Protein AF-A0A651GB93-F1 (afdb_monomer_lite)

Structure (mmCIF, N/CA/C/O backbone):
data_AF-A0A651GB93-F1
#
_entry.id   AF-A0A651GB93-F1
#
loop_
_atom_site.group_PDB
_atom_site.id
_atom_site.type_symbol
_atom_site.label_atom_id
_atom_site.label_alt_id
_atom_site.label_comp_id
_atom_site.label_asym_id
_atom_site.label_entity_id
_atom_site.label_seq_id
_atom_site.pdbx_PDB_ins_code
_atom_site.Cartn_x
_atom_site.Cartn_y
_atom_site.Cartn_z
_atom_site.occupancy
_atom_site.B_iso_or_equiv
_atom_site.auth_seq_id
_atom_site.auth_comp_id
_atom_site.auth_asym_id
_atom_site.auth_atom_id
_atom_site.pdbx_PDB_model_num
ATOM 1 N N . MET A 1 1 ? -26.810 -2.803 -26.028 1.00 43.34 1 MET A N 1
ATOM 2 C CA . MET A 1 1 ? -26.491 -3.834 -25.024 1.00 43.34 1 MET A CA 1
ATOM 3 C C . MET A 1 1 ? -25.099 -4.326 -25.364 1.00 43.34 1 MET A C 1
ATOM 5 O O . MET A 1 1 ? -24.964 -5.131 -26.272 1.00 43.34 1 MET A O 1
ATOM 9 N N . THR A 1 2 ? -24.075 -3.739 -24.748 1.00 44.59 2 THR A N 1
ATOM 10 C CA . THR A 1 2 ? -22.697 -4.220 -24.887 1.00 44.59 2 THR A CA 1
ATOM 11 C C . THR A 1 2 ? -22.228 -4.509 -23.477 1.00 44.59 2 THR A C 1
ATOM 13 O O . THR A 1 2 ? -21.978 -3.597 -22.690 1.00 44.59 2 THR A O 1
ATOM 16 N N . ASP A 1 3 ? -22.287 -5.795 -23.164 1.00 44.78 3 ASP A N 1
ATOM 17 C CA . ASP A 1 3 ? -21.726 -6.442 -21.992 1.00 44.78 3 ASP A CA 1
ATOM 18 C C . ASP A 1 3 ? -20.276 -5.961 -21.820 1.00 44.78 3 ASP A C 1
ATOM 20 O O . ASP A 1 3 ? -19.444 -6.141 -22.708 1.00 44.78 3 ASP A O 1
ATOM 24 N N . ARG A 1 4 ? -19.992 -5.221 -20.741 1.00 52.59 4 ARG A N 1
ATOM 25 C CA . ARG A 1 4 ? -18.614 -4.897 -20.365 1.00 52.59 4 ARG A CA 1
ATOM 26 C C . ARG A 1 4 ? -18.057 -6.153 -19.713 1.00 52.59 4 ARG A C 1
ATOM 28 O O . ARG A 1 4 ? -18.261 -6.349 -18.519 1.00 52.59 4 ARG A O 1
ATOM 35 N N . GLU A 1 5 ? -17.386 -6.981 -20.505 1.00 52.97 5 GLU A N 1
ATOM 36 C CA . GLU A 1 5 ? -16.591 -8.107 -20.014 1.00 52.97 5 GLU A CA 1
ATOM 37 C C . GLU A 1 5 ? -15.771 -7.647 -18.790 1.00 52.97 5 GLU A C 1
ATOM 39 O O . GLU A 1 5 ? -15.114 -6.597 -18.866 1.00 52.97 5 GLU A O 1
ATOM 44 N N . PRO A 1 6 ? -15.813 -8.350 -17.641 1.00 57.00 6 PRO A N 1
ATOM 45 C CA . PRO A 1 6 ? -15.036 -7.961 -16.474 1.00 57.00 6 PRO A CA 1
ATOM 46 C C . PRO A 1 6 ? -13.557 -7.995 -16.862 1.00 57.00 6 PRO A C 1
ATOM 48 O O . PRO A 1 6 ? -12.982 -9.049 -17.137 1.00 57.00 6 PRO A O 1
ATOM 51 N N . ALA A 1 7 ? -12.964 -6.804 -16.957 1.00 56.72 7 ALA A N 1
ATOM 52 C CA . ALA A 1 7 ? -11.629 -6.604 -17.485 1.00 56.72 7 ALA A CA 1
ATOM 53 C C . ALA A 1 7 ? -10.630 -7.483 -16.729 1.00 56.72 7 ALA A C 1
ATOM 55 O O . ALA A 1 7 ? -10.338 -7.255 -15.555 1.00 56.72 7 ALA A O 1
ATOM 56 N N . THR A 1 8 ? -10.069 -8.474 -17.419 1.00 55.91 8 THR A N 1
ATOM 57 C CA . THR A 1 8 ? -8.992 -9.339 -16.926 1.00 55.91 8 THR A CA 1
ATOM 58 C C . THR A 1 8 ? -7.672 -8.559 -16.878 1.00 55.91 8 THR A C 1
ATOM 60 O O . THR A 1 8 ? -6.674 -8.937 -17.492 1.00 55.91 8 THR A O 1
ATOM 63 N N . ARG A 1 9 ? -7.645 -7.414 -16.189 1.00 60.97 9 ARG A N 1
ATOM 64 C CA . ARG A 1 9 ? -6.419 -6.651 -15.965 1.00 60.97 9 ARG A CA 1
ATOM 65 C C . ARG A 1 9 ? -5.626 -7.369 -14.877 1.00 60.97 9 ARG A C 1
ATOM 67 O O . ARG A 1 9 ? -5.913 -7.226 -13.694 1.00 60.97 9 ARG A O 1
ATOM 74 N N . ARG A 1 10 ? -4.639 -8.169 -15.287 1.00 68.75 10 ARG A N 1
ATOM 75 C CA . ARG A 1 10 ? -3.651 -8.729 -14.358 1.00 68.75 10 ARG A CA 1
ATOM 76 C C . ARG A 1 10 ? -2.750 -7.599 -13.877 1.00 68.75 10 ARG A C 1
ATOM 78 O O . ARG A 1 10 ? -2.055 -6.990 -14.685 1.00 68.75 10 ARG A O 1
ATOM 85 N N . SER A 1 11 ? -2.768 -7.355 -12.576 1.00 75.94 11 SER A N 1
ATOM 86 C CA . SER A 1 11 ? -1.874 -6.418 -11.901 1.00 75.94 11 SER A CA 1
ATOM 87 C C . SER A 1 11 ? -1.005 -7.201 -10.921 1.00 75.94 11 SER A C 1
ATOM 89 O O . SER A 1 11 ? -1.517 -8.049 -10.190 1.00 75.94 11 SER A O 1
ATOM 91 N N . THR A 1 12 ? 0.299 -6.933 -10.905 1.00 90.31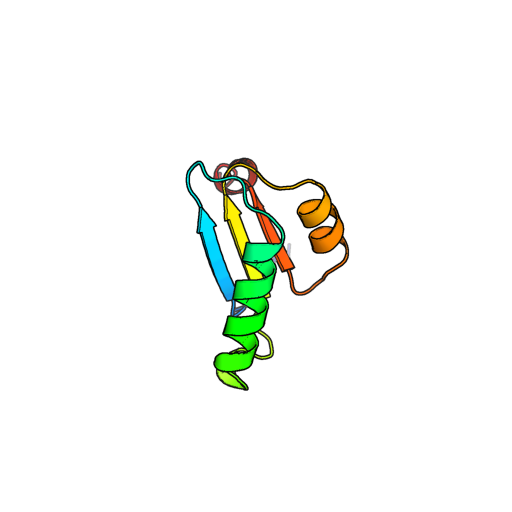 12 THR A N 1
ATOM 92 C CA . THR A 1 12 ? 1.218 -7.493 -9.904 1.00 90.31 12 THR A CA 1
ATOM 93 C C . THR A 1 12 ? 1.170 -6.627 -8.649 1.00 90.31 12 THR A C 1
ATOM 95 O O . THR A 1 12 ? 1.188 -5.399 -8.744 1.00 90.31 12 THR A O 1
ATOM 98 N N . ALA A 1 13 ? 1.133 -7.251 -7.475 1.00 94.00 13 ALA A N 1
ATOM 99 C CA . ALA A 1 13 ? 1.175 -6.551 -6.198 1.00 94.00 13 ALA A CA 1
ATOM 100 C C . ALA A 1 13 ? 2.130 -7.244 -5.220 1.00 94.00 13 ALA A C 1
ATOM 102 O O . ALA A 1 13 ? 2.297 -8.464 -5.261 1.00 94.00 13 ALA A O 1
ATOM 103 N N . ILE A 1 14 ? 2.735 -6.454 -4.336 1.00 95.75 14 ILE A N 1
ATOM 104 C CA . ILE A 1 14 ? 3.434 -6.920 -3.138 1.00 95.75 14 ILE A CA 1
ATOM 105 C C . ILE A 1 14 ? 2.570 -6.493 -1.959 1.00 95.75 14 ILE A C 1
ATOM 107 O O . ILE A 1 14 ? 2.281 -5.306 -1.811 1.00 95.75 14 ILE A O 1
ATOM 111 N N . GLY A 1 15 ? 2.136 -7.458 -1.153 1.00 95.06 15 GLY A N 1
ATOM 112 C CA . GLY A 1 15 ? 1.192 -7.211 -0.072 1.00 95.06 15 GLY A CA 1
ATOM 113 C C . GLY A 1 15 ? 1.730 -7.561 1.306 1.00 95.06 15 GLY A C 1
ATOM 114 O O . GLY A 1 15 ? 2.459 -8.540 1.459 1.00 95.06 15 GLY A O 1
ATOM 115 N N . GLU A 1 16 ? 1.316 -6.792 2.311 1.00 95.25 16 GLU A N 1
ATOM 116 C CA . GLU A 1 16 ? 1.417 -7.157 3.725 1.00 95.25 16 GLU A CA 1
ATOM 117 C C . GLU A 1 16 ? 0.010 -7.179 4.336 1.00 95.25 16 GLU A C 1
ATOM 119 O O . GLU A 1 16 ? -0.729 -6.199 4.245 1.00 95.25 16 GLU A O 1
ATOM 124 N N . ALA A 1 17 ? -0.348 -8.305 4.960 1.00 94.44 17 ALA A N 1
ATOM 125 C CA . ALA A 1 17 ? -1.638 -8.506 5.614 1.00 94.44 17 ALA A CA 1
ATOM 126 C C . ALA A 1 17 ? -1.468 -8.644 7.130 1.00 94.44 17 ALA A C 1
ATOM 128 O O . ALA A 1 17 ? -0.545 -9.323 7.600 1.00 94.44 17 ALA A O 1
ATOM 129 N N . LYS A 1 18 ? -2.360 -8.020 7.906 1.00 92.69 18 LYS A N 1
ATOM 130 C CA . LYS A 1 18 ? -2.338 -8.050 9.373 1.00 92.69 18 LYS A CA 1
ATOM 131 C C . LYS A 1 18 ? -3.708 -8.319 9.973 1.00 92.69 18 LYS A C 1
ATOM 133 O O . LYS A 1 18 ? -4.654 -7.562 9.784 1.00 92.69 18 LYS A O 1
ATOM 138 N N . ALA A 1 19 ? -3.762 -9.345 10.818 1.00 88.31 19 ALA A N 1
ATOM 139 C CA . ALA A 1 19 ? -4.905 -9.626 11.673 1.00 88.31 19 ALA A CA 1
ATOM 140 C C . ALA A 1 19 ? -4.663 -9.040 13.073 1.00 88.31 19 ALA A C 1
ATOM 142 O O . ALA A 1 19 ? -3.772 -9.487 13.793 1.00 88.31 19 ALA A O 1
ATOM 143 N N . GLY A 1 20 ? -5.446 -8.027 13.453 1.00 86.88 20 GLY A N 1
ATOM 144 C CA . GLY A 1 20 ? -5.455 -7.477 14.816 1.00 86.88 20 GLY A CA 1
ATOM 145 C C . GLY A 1 20 ? -4.276 -6.570 15.192 1.00 86.88 20 GLY A C 1
ATOM 146 O O . GLY A 1 20 ? -4.241 -6.063 16.310 1.00 86.88 20 GLY A O 1
ATOM 147 N N . GLU A 1 21 ? -3.331 -6.325 14.281 1.00 92.06 21 GLU A N 1
ATOM 148 C CA . GLU A 1 21 ? -2.279 -5.315 14.446 1.00 92.06 21 GLU A CA 1
ATOM 149 C C . GLU A 1 21 ? -2.690 -4.026 13.724 1.00 92.06 21 GLU A C 1
ATOM 151 O O . GLU A 1 21 ? -3.195 -4.068 12.601 1.00 92.06 21 GLU A O 1
ATOM 156 N N . ARG A 1 22 ? -2.440 -2.869 14.348 1.00 95.06 22 ARG A N 1
ATOM 157 C CA . ARG A 1 22 ? -2.580 -1.580 13.666 1.00 95.06 22 ARG A CA 1
ATOM 158 C C . ARG A 1 22 ? -1.478 -1.431 12.620 1.00 95.06 22 ARG A C 1
ATOM 160 O O . ARG A 1 22 ? -0.300 -1.374 12.969 1.00 95.06 22 ARG A O 1
ATOM 167 N N . ILE A 1 23 ? -1.868 -1.304 11.357 1.00 96.50 23 ILE A N 1
ATOM 168 C CA . ILE A 1 23 ? -0.955 -1.068 10.241 1.00 96.50 23 ILE A CA 1
ATOM 169 C C . ILE A 1 23 ? -0.544 0.405 10.243 1.00 96.50 23 ILE A C 1
ATOM 171 O O . ILE A 1 23 ? -1.372 1.310 10.176 1.00 96.50 23 ILE A O 1
ATOM 175 N N . VAL A 1 24 ? 0.759 0.642 10.327 1.00 96.94 24 VAL A N 1
ATOM 176 C CA . VAL A 1 24 ? 1.386 1.972 10.354 1.00 96.94 24 VAL A CA 1
ATOM 177 C C . VAL A 1 24 ? 2.365 2.171 9.188 1.00 96.94 24 VAL A C 1
ATOM 179 O O . VAL A 1 24 ? 2.679 1.231 8.458 1.00 96.94 24 VAL A O 1
ATOM 182 N N . ARG A 1 25 ? 2.916 3.382 9.041 1.00 96.75 25 ARG A N 1
ATOM 183 C CA . ARG A 1 25 ? 3.848 3.754 7.956 1.00 96.75 25 ARG A CA 1
ATOM 184 C C . ARG A 1 25 ? 5.007 2.772 7.732 1.00 96.75 25 ARG A C 1
ATOM 186 O O . ARG A 1 25 ? 5.309 2.441 6.594 1.00 96.75 25 ARG A O 1
ATOM 193 N N . ARG A 1 26 ? 5.573 2.203 8.803 1.00 97.38 26 ARG A N 1
ATOM 194 C CA . ARG A 1 26 ? 6.673 1.218 8.712 1.00 97.38 26 ARG A CA 1
ATOM 195 C C . ARG A 1 26 ? 6.352 -0.001 7.835 1.00 97.38 26 ARG A C 1
ATOM 197 O O . ARG A 1 26 ? 7.265 -0.639 7.329 1.00 97.38 26 ARG A O 1
ATOM 204 N N . HIS A 1 27 ? 5.078 -0.382 7.724 1.00 97.56 27 HIS A N 1
ATOM 205 C CA . HIS A 1 27 ? 4.663 -1.521 6.904 1.00 97.56 27 HIS A CA 1
ATOM 206 C C . HIS A 1 27 ? 4.704 -1.148 5.419 1.00 97.56 27 HIS A C 1
ATOM 208 O O . HIS A 1 27 ? 5.172 -1.932 4.602 1.00 97.56 27 HIS A O 1
ATOM 214 N N . LEU A 1 28 ? 4.331 0.091 5.078 1.00 96.94 28 LEU A N 1
ATOM 215 C CA . LEU A 1 28 ? 4.522 0.626 3.732 1.00 96.94 28 LEU A CA 1
ATOM 216 C C . LEU A 1 28 ? 6.012 0.701 3.367 1.00 96.94 28 LEU A C 1
ATOM 218 O O . LEU A 1 28 ? 6.389 0.272 2.279 1.00 96.94 28 LEU A O 1
ATOM 222 N N . ASP A 1 29 ? 6.863 1.166 4.286 1.00 97.94 29 ASP A N 1
ATOM 223 C CA . ASP A 1 29 ? 8.314 1.245 4.058 1.00 97.94 29 ASP A CA 1
ATOM 224 C C . ASP A 1 29 ? 8.919 -0.131 3.732 1.00 97.94 29 ASP A C 1
ATOM 226 O O . ASP A 1 29 ? 9.723 -0.256 2.809 1.00 97.94 29 ASP A O 1
ATOM 230 N N . ARG A 1 30 ? 8.474 -1.192 4.421 1.00 97.81 30 ARG A N 1
ATOM 231 C CA . ARG A 1 30 ? 8.892 -2.576 4.133 1.00 97.81 30 ARG A CA 1
ATOM 232 C C . ARG A 1 30 ? 8.484 -3.036 2.740 1.00 97.81 30 ARG A C 1
ATOM 234 O O . ARG A 1 30 ? 9.264 -3.708 2.072 1.00 97.81 30 ARG A O 1
ATOM 241 N N . LEU A 1 31 ? 7.281 -2.683 2.291 1.00 97.56 31 LEU A N 1
ATOM 242 C CA . LEU A 1 31 ? 6.820 -3.021 0.944 1.00 97.56 31 LEU A CA 1
ATOM 243 C C . LEU A 1 31 ? 7.606 -2.263 -0.131 1.00 97.56 31 LEU A C 1
ATOM 245 O O . LEU A 1 31 ? 7.959 -2.846 -1.157 1.00 97.56 31 LEU A O 1
ATOM 249 N N . VAL A 1 32 ? 7.934 -0.992 0.118 1.00 97.62 32 VAL A N 1
ATOM 250 C CA . VAL A 1 32 ? 8.815 -0.200 -0.752 1.00 97.62 32 VAL A CA 1
ATOM 251 C C . VAL A 1 32 ? 10.196 -0.850 -0.839 1.00 97.62 32 VAL A C 1
ATOM 253 O O . VAL A 1 32 ? 10.702 -1.071 -1.939 1.00 97.62 32 VAL A O 1
ATOM 256 N N . GLU A 1 33 ? 10.785 -1.216 0.299 1.00 97.94 33 GLU A N 1
ATOM 257 C CA . GLU A 1 33 ? 12.080 -1.894 0.348 1.00 97.94 33 GLU A CA 1
ATOM 258 C C . GLU A 1 33 ? 12.046 -3.236 -0.397 1.00 97.94 33 GLU A C 1
ATOM 260 O O . GLU A 1 33 ? 12.894 -3.488 -1.254 1.00 97.94 33 GLU A O 1
ATOM 265 N N . ALA A 1 34 ? 11.033 -4.067 -0.146 1.00 97.25 34 ALA A N 1
ATOM 266 C CA . ALA A 1 34 ? 10.852 -5.340 -0.836 1.00 97.25 34 ALA A CA 1
ATOM 267 C C . ALA A 1 34 ? 10.738 -5.148 -2.357 1.00 97.25 34 ALA A C 1
ATOM 269 O O . ALA A 1 34 ? 11.360 -5.887 -3.123 1.00 97.25 34 ALA A O 1
ATOM 270 N N . ARG A 1 35 ? 10.007 -4.121 -2.811 1.00 97.12 35 ARG A N 1
ATOM 271 C CA . ARG A 1 35 ? 9.909 -3.771 -4.233 1.00 97.12 35 ARG A CA 1
ATOM 272 C C . ARG A 1 35 ? 11.273 -3.431 -4.827 1.00 97.12 35 ARG A C 1
ATOM 274 O O . ARG A 1 35 ? 11.606 -3.925 -5.903 1.00 97.12 35 ARG A O 1
ATOM 281 N N . HIS A 1 36 ? 12.076 -2.635 -4.122 1.00 97.19 36 HIS A N 1
ATOM 282 C CA . HIS A 1 36 ? 13.435 -2.305 -4.549 1.00 97.19 36 HIS A CA 1
ATOM 283 C C . HIS A 1 36 ? 14.340 -3.540 -4.617 1.00 97.19 36 HIS A C 1
ATOM 285 O O . HIS A 1 36 ? 15.058 -3.707 -5.602 1.00 97.19 36 HIS A O 1
ATOM 291 N N . GLN A 1 37 ? 14.276 -4.427 -3.621 1.00 97.62 37 GLN A N 1
ATOM 292 C CA . GLN A 1 37 ? 15.080 -5.653 -3.581 1.00 97.62 37 GLN A CA 1
ATOM 293 C C . GLN A 1 37 ? 14.698 -6.650 -4.688 1.00 97.62 37 GLN A C 1
ATOM 295 O O .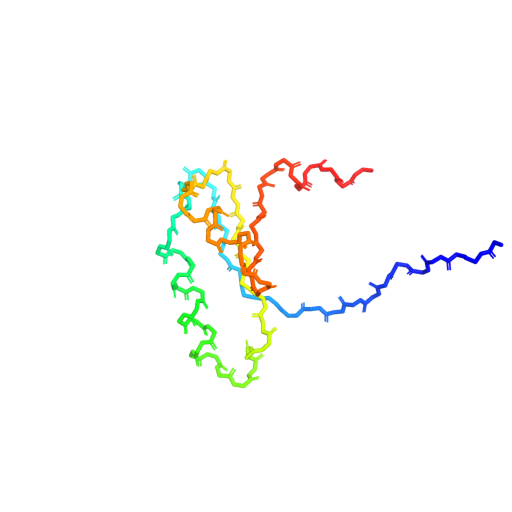 GLN A 1 37 ? 15.565 -7.321 -5.246 1.00 97.62 37 GLN A O 1
ATOM 300 N N . LEU A 1 38 ? 13.413 -6.730 -5.047 1.00 95.62 38 LEU A N 1
ATOM 301 C CA . LEU A 1 38 ? 12.923 -7.559 -6.154 1.00 95.62 38 LEU A CA 1
ATOM 302 C C . LEU A 1 38 ? 13.286 -6.992 -7.538 1.00 95.62 38 LEU A C 1
ATOM 304 O O . LEU A 1 38 ? 13.271 -7.722 -8.537 1.00 95.62 38 LEU A O 1
ATOM 308 N N . GLY A 1 39 ? 13.632 -5.705 -7.603 1.00 94.00 39 GLY A N 1
ATOM 309 C CA . GLY A 1 39 ? 14.164 -5.057 -8.793 1.00 94.00 39 GLY A CA 1
ATOM 310 C C . GLY A 1 39 ? 13.183 -5.078 -9.976 1.00 94.00 39 GLY A C 1
ATOM 311 O O . GLY A 1 39 ? 11.980 -4.880 -9.787 1.00 94.00 39 GLY A O 1
ATOM 312 N N . PRO A 1 40 ? 13.652 -5.335 -11.214 1.00 93.88 40 PRO A N 1
ATOM 313 C CA . PRO A 1 40 ? 12.827 -5.226 -12.422 1.00 93.88 40 PRO A CA 1
ATOM 314 C C . PRO A 1 40 ? 11.546 -6.067 -12.411 1.00 93.88 40 PRO A C 1
ATOM 316 O O . PRO A 1 40 ? 10.582 -5.726 -13.085 1.00 93.88 40 PRO A O 1
ATOM 319 N N . ARG A 1 41 ? 11.512 -7.157 -11.634 1.00 90.00 41 ARG A N 1
ATOM 320 C CA . ARG A 1 41 ? 10.338 -8.038 -11.531 1.00 90.00 41 ARG A CA 1
ATOM 321 C C . ARG A 1 41 ? 9.159 -7.396 -10.807 1.00 90.00 41 ARG A C 1
ATOM 323 O O . ARG A 1 41 ? 8.039 -7.874 -10.954 1.00 90.00 41 ARG A O 1
ATOM 330 N N . ALA A 1 42 ? 9.413 -6.361 -10.014 1.00 93.31 42 ALA A N 1
ATOM 331 C CA . ALA A 1 42 ? 8.412 -5.731 -9.169 1.00 93.31 42 ALA A CA 1
ATOM 332 C C . ALA A 1 42 ? 8.340 -4.211 -9.334 1.00 93.31 42 ALA A C 1
ATOM 334 O O . ALA A 1 42 ? 7.605 -3.568 -8.596 1.00 93.31 42 ALA A O 1
ATOM 335 N N . VAL A 1 43 ? 9.066 -3.618 -10.286 1.00 93.19 43 VAL A N 1
ATOM 336 C CA . VAL A 1 43 ? 9.117 -2.155 -10.450 1.00 93.19 43 VAL A CA 1
ATOM 337 C C . VAL A 1 43 ? 7.732 -1.525 -10.656 1.00 93.19 43 VAL A C 1
ATOM 339 O O . VAL A 1 43 ? 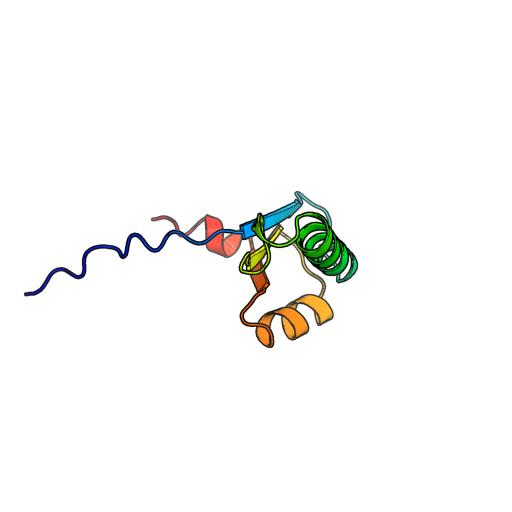7.477 -0.443 -10.141 1.00 93.19 43 VAL A O 1
ATOM 342 N N . GLU A 1 44 ? 6.818 -2.239 -11.318 1.00 92.75 44 GLU A N 1
ATOM 343 C CA . GLU A 1 44 ? 5.424 -1.820 -11.534 1.00 92.75 44 GLU A CA 1
ATOM 344 C C . GLU A 1 44 ? 4.440 -2.436 -10.524 1.00 92.75 44 GLU A C 1
ATOM 346 O O . GLU A 1 44 ? 3.225 -2.310 -10.675 1.00 92.75 44 GLU A O 1
ATOM 351 N N . ALA A 1 45 ? 4.935 -3.146 -9.505 1.00 95.44 45 ALA A N 1
ATOM 352 C CA . ALA A 1 45 ? 4.068 -3.776 -8.523 1.00 95.44 45 ALA A CA 1
ATOM 353 C C . ALA A 1 45 ? 3.412 -2.722 -7.623 1.00 95.44 45 ALA A C 1
ATOM 355 O O . ALA A 1 45 ? 4.089 -1.853 -7.055 1.00 95.44 45 ALA A O 1
ATOM 356 N N . ARG A 1 46 ? 2.092 -2.850 -7.454 1.00 95.81 46 ARG A N 1
ATOM 357 C CA . ARG A 1 46 ? 1.338 -2.087 -6.452 1.00 95.81 46 ARG A CA 1
ATOM 358 C C . ARG A 1 46 ? 1.695 -2.570 -5.050 1.00 95.81 46 ARG A C 1
ATOM 360 O O . ARG A 1 46 ? 2.008 -3.745 -4.854 1.00 95.81 46 ARG A O 1
ATOM 367 N N . LEU A 1 47 ? 1.632 -1.672 -4.080 1.00 97.12 47 LEU A N 1
ATOM 368 C CA . LEU A 1 47 ? 1.885 -1.959 -2.674 1.00 97.12 47 LEU A CA 1
ATOM 369 C C . LEU A 1 47 ? 0.540 -2.097 -1.962 1.00 97.12 47 LEU A C 1
ATOM 371 O O . LEU A 1 47 ? -0.213 -1.132 -1.875 1.00 97.12 47 LEU A O 1
ATOM 375 N N . LEU A 1 48 ? 0.230 -3.299 -1.486 1.00 96.06 48 LEU A N 1
ATOM 376 C CA . LEU A 1 48 ? -1.058 -3.621 -0.877 1.00 96.06 48 LEU A CA 1
ATOM 377 C C . LEU A 1 48 ? -0.913 -3.739 0.645 1.00 96.06 48 LEU A C 1
ATOM 379 O O . LEU A 1 48 ? -0.107 -4.528 1.135 1.00 96.06 48 LEU A O 1
ATOM 383 N N . LEU A 1 49 ? -1.719 -2.997 1.396 1.00 95.81 49 LEU A N 1
ATOM 384 C CA . LEU A 1 49 ? -1.826 -3.138 2.847 1.00 95.81 49 LEU A CA 1
ATOM 385 C C . LEU A 1 49 ? -3.229 -3.610 3.204 1.00 95.81 49 LEU A C 1
ATOM 387 O O . LEU A 1 49 ? -4.198 -2.894 2.963 1.00 95.81 49 LEU A O 1
ATOM 391 N N . ASP A 1 50 ? -3.318 -4.801 3.788 1.00 94.56 50 ASP A N 1
ATOM 392 C CA . ASP A 1 50 ? -4.583 -5.448 4.132 1.00 94.56 50 ASP A CA 1
ATOM 393 C C . ASP A 1 50 ? -4.724 -5.634 5.646 1.00 94.56 50 ASP A C 1
ATOM 395 O O . ASP A 1 50 ? -3.847 -6.207 6.298 1.00 94.56 50 ASP A O 1
ATOM 399 N N . GLY A 1 51 ? -5.818 -5.144 6.231 1.00 93.31 51 GLY A N 1
ATOM 400 C CA . GLY A 1 51 ? -6.048 -5.304 7.664 1.00 93.31 51 GLY A CA 1
ATOM 401 C C . GLY A 1 51 ? -7.288 -4.609 8.213 1.00 93.31 51 GLY A C 1
ATOM 402 O O . GLY A 1 51 ? -8.107 -4.042 7.496 1.00 93.31 51 GLY A O 1
ATOM 403 N N . SER A 1 52 ? -7.440 -4.668 9.536 1.00 91.62 52 SER A N 1
ATOM 404 C CA . SER A 1 52 ? -8.625 -4.159 10.241 1.00 91.62 52 SER A CA 1
ATOM 405 C C . SER A 1 52 ? -8.454 -2.770 10.860 1.00 91.62 52 SER A C 1
ATOM 407 O O . SER A 1 52 ? -9.432 -2.160 11.284 1.00 91.62 52 SER A O 1
ATOM 409 N N . SER A 1 53 ? -7.222 -2.267 10.963 1.00 93.81 53 SER A N 1
ATOM 410 C CA . SER A 1 53 ? -6.913 -1.008 11.642 1.00 93.81 53 SER A CA 1
ATOM 411 C C . SER A 1 53 ? -5.685 -0.350 11.028 1.00 93.81 53 SER A C 1
ATOM 413 O O . SER A 1 53 ? -4.654 -1.001 10.853 1.00 93.81 53 SER A O 1
ATOM 415 N N . PHE A 1 54 ? -5.778 0.951 10.750 1.00 94.69 54 PHE A N 1
ATOM 416 C CA . PHE A 1 54 ? -4.727 1.724 10.093 1.00 94.69 54 PHE A CA 1
ATOM 417 C C . PHE A 1 54 ? -4.355 2.969 10.896 1.00 94.69 54 PHE A C 1
ATOM 419 O O . PHE A 1 54 ? -5.139 3.519 11.676 1.00 94.69 54 PHE A O 1
ATOM 426 N N . ASP A 1 55 ? -3.122 3.426 10.726 1.00 95.69 55 ASP A N 1
ATOM 427 C CA . ASP A 1 55 ? -2.748 4.769 11.130 1.00 95.69 55 ASP A CA 1
ATOM 428 C C . ASP A 1 55 ? -3.349 5.828 10.197 1.00 95.69 55 ASP A C 1
ATOM 430 O O . ASP A 1 55 ? -3.361 5.652 8.983 1.00 95.69 55 ASP A O 1
ATOM 434 N N . GLN A 1 56 ? -3.841 6.938 10.753 1.00 93.69 56 GLN A N 1
ATOM 435 C CA . GLN A 1 56 ? -4.504 7.968 9.952 1.00 93.69 56 GLN A CA 1
ATOM 436 C C . GLN A 1 56 ? -3.524 8.664 9.000 1.00 93.69 56 GLN A C 1
ATOM 438 O O . GLN A 1 56 ? -3.896 8.967 7.870 1.00 93.69 56 GLN A O 1
ATOM 443 N N . GLY A 1 57 ? -2.271 8.871 9.422 1.00 94.19 57 GLY A N 1
ATOM 444 C CA . GLY A 1 57 ? -1.242 9.446 8.558 1.00 94.19 57 GLY A CA 1
ATOM 445 C C . GLY A 1 57 ? -0.942 8.545 7.363 1.00 94.19 57 GLY A C 1
ATOM 446 O O . GLY A 1 57 ? -0.824 9.033 6.245 1.00 94.19 57 GLY A O 1
ATOM 447 N N . LEU A 1 58 ? -0.918 7.226 7.583 1.00 95.12 58 LEU A N 1
ATOM 448 C CA . LEU A 1 58 ? -0.778 6.237 6.512 1.00 95.12 58 LEU A CA 1
ATOM 449 C C . LEU A 1 58 ? -1.969 6.261 5.541 1.00 95.12 58 LEU A C 1
ATOM 451 O O . LEU A 1 58 ? -1.762 6.147 4.339 1.00 95.12 58 LEU A O 1
ATOM 455 N N . VAL A 1 59 ? -3.204 6.397 6.036 1.00 93.81 59 VAL A N 1
ATOM 456 C CA . VAL A 1 59 ? -4.396 6.464 5.170 1.00 93.81 59 VAL A CA 1
ATOM 457 C C . VAL A 1 59 ? -4.352 7.694 4.265 1.00 93.81 59 VAL A C 1
ATOM 459 O O . VAL A 1 59 ? -4.624 7.575 3.074 1.00 93.81 59 VAL A O 1
ATOM 462 N N . VAL A 1 60 ? -3.981 8.853 4.816 1.00 93.81 60 VAL A N 1
ATOM 463 C CA . VAL A 1 60 ? -3.825 10.089 4.035 1.00 93.81 60 VAL A CA 1
ATOM 464 C C . VAL A 1 60 ? -2.713 9.926 2.997 1.00 93.81 60 VAL A C 1
ATOM 466 O O . VAL A 1 60 ? -2.952 10.157 1.820 1.00 93.81 60 VAL A O 1
ATOM 469 N N . GLU A 1 61 ? -1.540 9.429 3.403 1.00 93.56 61 GLU A N 1
ATOM 470 C CA . GLU A 1 61 ? -0.418 9.176 2.487 1.00 93.56 61 GLU A CA 1
ATOM 471 C C . GLU A 1 61 ? -0.787 8.194 1.363 1.00 93.56 61 GLU A C 1
ATOM 473 O O . GLU A 1 61 ? -0.411 8.397 0.211 1.00 93.56 61 GLU A O 1
ATOM 478 N N . GLY A 1 62 ? -1.528 7.129 1.680 1.00 92.56 62 GLY A N 1
ATOM 479 C CA . GLY A 1 62 ? -1.975 6.142 0.700 1.00 92.56 62 GLY A CA 1
ATOM 480 C C . GLY A 1 62 ? -2.997 6.696 -0.294 1.00 92.56 62 GLY A C 1
ATOM 481 O O . GLY A 1 62 ? -2.995 6.278 -1.446 1.00 92.56 62 GLY A O 1
ATOM 482 N N . ALA A 1 63 ? -3.840 7.648 0.117 1.00 90.88 63 ALA A N 1
ATOM 483 C CA . ALA A 1 63 ? -4.809 8.288 -0.772 1.00 90.88 63 ALA A CA 1
ATOM 484 C C . ALA A 1 63 ? -4.142 9.174 -1.839 1.00 90.88 63 ALA A C 1
ATOM 486 O O . ALA A 1 63 ? -4.675 9.305 -2.938 1.00 90.88 63 ALA A O 1
ATOM 487 N N . ASP A 1 64 ? -2.966 9.730 -1.535 1.00 93.94 64 ASP A N 1
ATOM 488 C CA . ASP A 1 64 ? -2.177 10.558 -2.453 1.00 93.94 64 ASP A CA 1
ATOM 489 C C . ASP A 1 64 ? -1.257 9.735 -3.385 1.00 93.94 64 ASP A C 1
ATOM 491 O O . ASP A 1 64 ? -0.509 10.307 -4.182 1.00 93.94 64 ASP A O 1
ATOM 495 N N . ARG A 1 65 ? -1.272 8.393 -3.298 1.00 94.00 65 ARG A N 1
ATOM 496 C CA . ARG A 1 65 ? -0.359 7.502 -4.034 1.00 94.00 65 ARG A CA 1
ATOM 497 C C . ARG A 1 65 ? -1.083 6.472 -4.898 1.00 94.00 65 ARG A C 1
ATOM 499 O O . ARG A 1 65 ? -1.659 5.513 -4.399 1.00 94.00 65 ARG A O 1
ATOM 506 N N . ASP A 1 66 ? -0.910 6.571 -6.215 1.00 93.00 66 ASP A N 1
ATOM 507 C CA . ASP A 1 66 ? -1.513 5.638 -7.186 1.00 93.00 66 ASP A CA 1
ATOM 508 C C . ASP A 1 66 ? -0.958 4.199 -7.115 1.00 93.00 66 ASP A C 1
ATOM 510 O O . ASP A 1 66 ? -1.597 3.235 -7.571 1.00 93.00 66 ASP A O 1
ATOM 514 N N . ASP A 1 67 ? 0.251 4.053 -6.563 1.00 94.25 67 ASP A N 1
ATOM 515 C CA . ASP A 1 67 ? 0.959 2.784 -6.415 1.00 94.25 67 ASP A CA 1
ATOM 516 C C . ASP A 1 67 ? 0.668 2.065 -5.090 1.00 94.25 67 ASP A C 1
ATOM 518 O O . ASP A 1 67 ? 1.192 0.970 -4.883 1.00 94.25 67 ASP A O 1
ATOM 522 N N . VAL A 1 68 ? -0.166 2.643 -4.220 1.00 95.56 68 VAL A N 1
ATOM 523 C CA . VAL A 1 68 ? -0.547 2.082 -2.918 1.00 95.56 68 VAL A CA 1
ATOM 524 C C . VAL A 1 68 ? -2.035 1.752 -2.904 1.00 95.56 68 VAL A C 1
ATOM 526 O O . VAL A 1 68 ? -2.869 2.491 -3.415 1.00 95.56 68 VAL A O 1
ATOM 529 N N . GLU A 1 69 ? -2.383 0.622 -2.300 1.00 94.44 69 GLU A N 1
ATOM 530 C CA . GLU A 1 69 ? -3.762 0.206 -2.102 1.00 94.44 69 GLU A CA 1
ATOM 531 C C . GLU A 1 69 ? -3.964 -0.256 -0.657 1.00 94.44 69 GLU A C 1
ATOM 533 O O . GLU A 1 69 ? -3.322 -1.195 -0.187 1.00 94.44 69 GLU A O 1
ATOM 538 N N . ILE A 1 70 ? -4.856 0.436 0.057 1.00 93.25 70 ILE A N 1
ATOM 539 C CA . ILE A 1 70 ? -5.234 0.123 1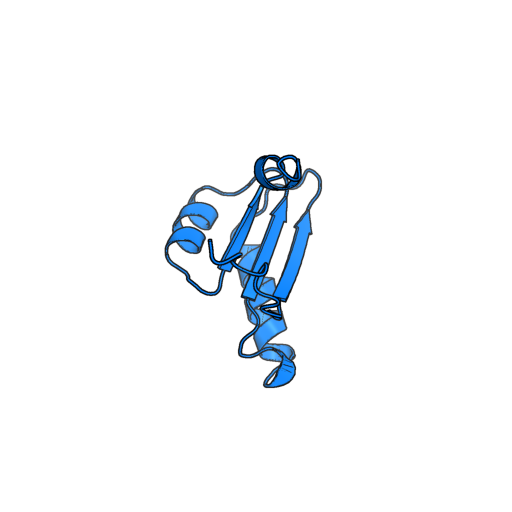.436 1.00 93.2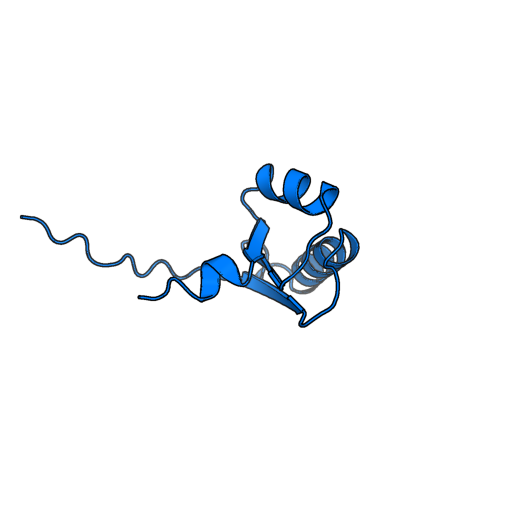5 70 ILE A CA 1
ATOM 540 C C . ILE A 1 70 ? -6.586 -0.589 1.408 1.00 93.25 70 ILE A C 1
ATOM 542 O O . ILE A 1 70 ? -7.591 -0.037 0.947 1.00 93.25 70 ILE A O 1
ATOM 546 N N . VAL A 1 71 ? -6.610 -1.823 1.900 1.00 89.06 71 VAL A N 1
ATOM 547 C CA . VAL A 1 71 ? -7.800 -2.669 1.951 1.00 89.06 71 VAL A CA 1
ATOM 548 C C . VAL A 1 71 ? -8.173 -2.898 3.409 1.00 89.06 71 VAL A C 1
ATOM 550 O O . VAL A 1 71 ? -7.448 -3.527 4.174 1.00 89.06 71 VAL A O 1
ATOM 553 N N . GLY A 1 72 ? -9.311 -2.329 3.802 1.00 81.69 72 GLY A N 1
ATOM 554 C CA . GLY A 1 72 ? -9.952 -2.645 5.072 1.00 81.69 72 GLY A CA 1
ATOM 555 C C . GLY A 1 72 ? -10.836 -3.882 4.942 1.00 81.69 72 GLY A C 1
ATOM 556 O O . GLY A 1 72 ? -11.421 -4.100 3.880 1.00 81.69 72 GLY A O 1
ATOM 557 N N . LEU A 1 73 ? -11.013 -4.632 6.035 1.00 57.97 73 LEU A N 1
ATOM 558 C CA . LEU A 1 73 ? -11.969 -5.752 6.104 1.00 57.97 73 LEU A CA 1
ATOM 559 C C . LEU A 1 73 ? -13.377 -5.378 5.596 1.00 57.97 73 LEU A C 1
ATOM 561 O O . LEU A 1 73 ? -14.010 -6.185 4.925 1.00 57.97 73 LEU A O 1
ATOM 565 N N . GLU A 1 74 ? -13.831 -4.133 5.789 1.00 55.44 74 GLU A N 1
ATOM 566 C CA . GLU A 1 74 ? -15.138 -3.676 5.278 1.00 55.44 74 GLU A CA 1
ATOM 567 C C . GLU A 1 74 ? -15.261 -3.742 3.742 1.00 55.44 74 GLU A C 1
ATOM 569 O O . GLU A 1 74 ? -16.367 -3.878 3.217 1.00 55.44 74 GLU A O 1
ATOM 574 N N . ARG A 1 75 ? -14.140 -3.675 3.003 1.00 51.38 75 ARG A N 1
ATOM 575 C CA . ARG A 1 75 ? -14.117 -3.822 1.535 1.00 51.38 75 ARG A CA 1
ATOM 576 C C . ARG A 1 75 ? -14.010 -5.278 1.076 1.00 51.38 75 ARG A C 1
ATOM 578 O O . ARG A 1 75 ? -14.369 -5.547 -0.065 1.00 51.38 75 ARG A O 1
ATOM 585 N N . LEU A 1 76 ? -13.536 -6.196 1.922 1.00 51.47 76 LEU A N 1
ATOM 586 C CA . LEU A 1 76 ? -13.411 -7.618 1.575 1.00 51.47 76 LEU A CA 1
ATOM 587 C C . LEU A 1 76 ? -14.740 -8.376 1.704 1.00 51.47 76 LEU A C 1
ATOM 589 O O . LEU A 1 76 ? -14.963 -9.327 0.960 1.00 51.47 76 LEU A O 1
ATOM 593 N N . ASP A 1 77 ? -15.641 -7.916 2.576 1.00 45.72 77 ASP A N 1
ATOM 594 C CA . ASP A 1 77 ? -16.952 -8.545 2.795 1.00 45.72 77 ASP A CA 1
ATOM 595 C C . ASP A 1 77 ? -18.047 -8.095 1.804 1.00 45.72 77 ASP A C 1
ATOM 597 O O . ASP A 1 77 ? -19.139 -8.658 1.793 1.00 45.72 77 ASP A O 1
ATOM 601 N N . HIS A 1 78 ? -17.773 -7.130 0.916 1.00 44.59 78 HIS A N 1
ATOM 602 C CA . HIS A 1 78 ? -18.692 -6.723 -0.166 1.00 44.59 78 HIS A CA 1
ATOM 603 C C . HIS A 1 78 ? -18.416 -7.451 -1.496 1.00 44.59 78 HIS A C 1
ATOM 605 O O . HIS A 1 78 ? -18.543 -6.884 -2.580 1.00 44.59 78 HIS A O 1
ATOM 611 N N . GLY A 1 79 ? -18.037 -8.727 -1.420 1.00 46.56 79 GLY A N 1
ATOM 612 C CA . GLY A 1 79 ? -17.988 -9.646 -2.560 1.00 46.56 79 GLY A CA 1
ATOM 613 C C . GLY A 1 79 ? -19.326 -10.343 -2.827 1.00 46.56 79 GLY A C 1
ATOM 614 O O . GLY A 1 79 ? -19.322 -11.556 -3.034 1.00 46.56 79 GLY A O 1
ATOM 615 N N . HIS A 1 80 ? -20.447 -9.611 -2.776 1.00 38.34 80 HIS A N 1
ATOM 616 C CA . HIS A 1 80 ? -21.795 -10.151 -2.984 1.00 38.34 80 HIS A CA 1
ATOM 617 C C . HIS A 1 80 ? -22.528 -9.506 -4.160 1.00 38.34 80 HIS A C 1
ATOM 619 O O . HIS A 1 80 ? -22.406 -8.272 -4.3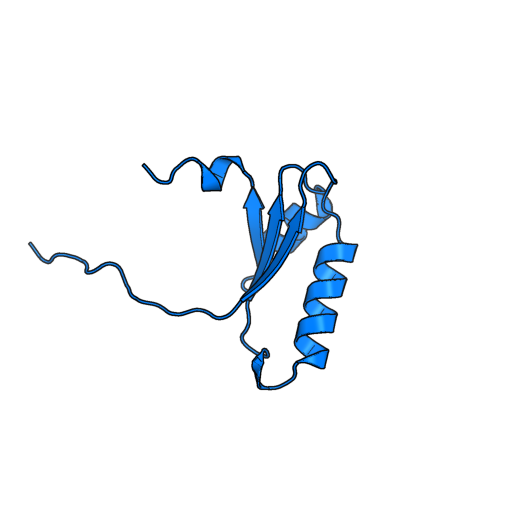33 1.00 38.34 80 HIS A O 1
#

Sequence (80 aa):
MTDREPATRRSTAIGEAKAGERIVRRHLDRLVEARHQLGPRAVEARLLLDGSSFDQGLVVEGADRDDVEIVGLERLDHGH

Radius of gyration: 14.47 Å; chains: 1; bounding box: 42×21×40 Å

pLDDT: mean 84.48, std 18.34, range [38.34, 97.94]

Secondary structure (DSSP, 8-state):
------------EEEEEESSSPB-HHHHHHHHHHHHHHGGGTTT-EEEEEES-B-HHHHHHHHT-TTEEEEEHHHHS---

Foldseek 3Di:
DDDPDPDPPDAAADEDEDEPDEAEPVLVVVRVVVLVVVPPVRVRHAYEYHYAHYDPVVVVVQVVDPSYYYHHPVNVVPPD